Protein AF-0000000069630835 (afdb_homodimer)

pLDDT: mean 74.37, std 21.76, range [31.22, 96.62]

Structure (mmCIF, N/CA/C/O backbone):
data_AF-0000000069630835-model_v1
#
loop_
_entity.id
_entity.type
_enti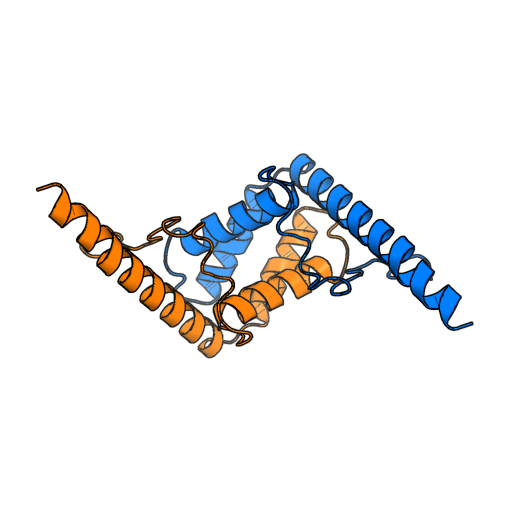ty.pdbx_description
1 polymer 'Tc1-like transposase DDE domain-containing protein'
#
loop_
_atom_site.group_PDB
_atom_site.id
_atom_site.type_symbol
_atom_site.label_atom_id
_atom_site.label_alt_id
_atom_site.label_comp_id
_atom_site.label_asym_id
_atom_site.label_entity_id
_atom_site.label_seq_id
_atom_site.pdbx_PDB_ins_code
_atom_site.Cartn_x
_atom_site.Cartn_y
_atom_site.Cartn_z
_atom_site.occupancy
_atom_site.B_iso_or_equiv
_atom_site.auth_seq_id
_atom_site.auth_comp_id
_atom_site.auth_asym_id
_atom_site.auth_atom_id
_atom_site.pdbx_PDB_model_num
ATOM 1 N N . MET A 1 1 ? 8.867 -28.25 -6.086 1 32.97 1 MET A N 1
ATOM 2 C CA . MET A 1 1 ? 8.938 -27.391 -7.266 1 32.97 1 MET A CA 1
ATOM 3 C C . MET A 1 1 ? 7.672 -26.547 -7.398 1 32.97 1 MET A C 1
ATOM 5 O O . MET A 1 1 ? 7.727 -25.406 -7.855 1 32.97 1 MET A O 1
ATOM 9 N N . GLU A 1 2 ? 6.488 -27.219 -7.105 1 38.59 2 GLU A N 1
ATOM 10 C CA . GLU A 1 2 ? 5.199 -26.578 -7.328 1 38.59 2 GLU A CA 1
ATOM 11 C C . GLU A 1 2 ? 4.98 -25.422 -6.344 1 38.59 2 GLU A C 1
ATOM 13 O O . GLU A 1 2 ? 4.191 -24.516 -6.605 1 38.59 2 GLU A O 1
ATOM 18 N N . THR A 1 3 ? 5.57 -25.219 -5.324 1 43.25 3 THR A N 1
ATOM 19 C CA . THR A 1 3 ? 5.223 -24.547 -4.082 1 43.25 3 THR A CA 1
ATOM 20 C C . THR A 1 3 ? 5.27 -23.031 -4.262 1 43.25 3 THR A C 1
ATOM 22 O O . THR A 1 3 ? 4.324 -22.328 -3.9 1 43.25 3 THR A O 1
ATOM 25 N N . PHE A 1 4 ? 6.695 -22.531 -4.359 1 44.88 4 PHE A N 1
ATOM 26 C CA . PHE A 1 4 ? 6.969 -21.109 -4.512 1 44.88 4 PHE A CA 1
ATOM 27 C C . PHE A 1 4 ? 6.613 -20.641 -5.918 1 44.88 4 PHE A C 1
ATOM 29 O O . PHE A 1 4 ? 6.609 -19.438 -6.191 1 44.88 4 PHE A O 1
ATOM 36 N N . GLN A 1 5 ? 6.793 -21.344 -6.777 1 42.19 5 GLN A N 1
ATOM 37 C CA . GLN A 1 5 ? 6.848 -20.906 -8.172 1 42.19 5 GLN A CA 1
ATOM 38 C C . GLN A 1 5 ? 5.848 -19.781 -8.438 1 42.19 5 GLN A C 1
ATOM 40 O O . GLN A 1 5 ? 5.922 -19.109 -9.461 1 42.19 5 GLN A O 1
ATOM 45 N N . ASN A 1 6 ? 4.859 -19.641 -7.578 1 42.38 6 ASN A N 1
ATOM 46 C CA . ASN A 1 6 ? 4.07 -18.453 -7.301 1 42.38 6 ASN A CA 1
ATOM 47 C C . ASN A 1 6 ? 4.922 -17.344 -6.668 1 42.38 6 ASN A C 1
ATOM 49 O O . ASN A 1 6 ? 4.59 -16.172 -6.762 1 42.38 6 ASN A O 1
ATOM 53 N N . GLN A 1 7 ? 5.371 -17.359 -5.609 1 47.97 7 GLN A N 1
ATOM 54 C CA . GLN A 1 7 ? 4.812 -16.5 -4.57 1 47.97 7 GLN A CA 1
ATOM 55 C C . GLN A 1 7 ? 4.48 -15.109 -5.125 1 47.97 7 GLN A C 1
ATOM 57 O O . GLN A 1 7 ? 4.938 -14.742 -6.207 1 47.97 7 GLN A O 1
ATOM 62 N N . VAL A 1 8 ? 5.023 -14.109 -5.168 1 47.53 8 VAL A N 1
ATOM 63 C CA . VAL A 1 8 ? 4.938 -12.891 -5.961 1 47.53 8 VAL A CA 1
ATOM 64 C C . VAL A 1 8 ? 5.285 -13.195 -7.418 1 47.53 8 VAL A C 1
ATOM 66 O O . VAL A 1 8 ? 6.355 -13.734 -7.707 1 47.53 8 VAL A O 1
ATOM 69 N N . ILE A 1 9 ? 5.223 -14.281 -8.625 1 46.69 9 ILE A N 1
ATOM 70 C CA . ILE A 1 9 ? 5.387 -13.422 -9.789 1 46.69 9 ILE A CA 1
ATOM 71 C C . ILE A 1 9 ? 5.828 -12.031 -9.344 1 46.69 9 ILE A C 1
ATOM 73 O O . ILE A 1 9 ? 5.047 -11.289 -8.734 1 46.69 9 ILE A O 1
ATOM 77 N N . GLY A 1 10 ? 5.773 -11.883 -8.25 1 44.78 10 GLY A N 1
ATOM 78 C CA . GLY A 1 10 ? 6.199 -10.93 -7.238 1 44.78 10 GLY A CA 1
ATOM 79 C C . GLY A 1 10 ? 6.02 -9.484 -7.664 1 44.78 10 GLY A C 1
ATOM 80 O O . GLY A 1 10 ? 5.504 -8.664 -6.902 1 44.78 10 GLY A O 1
ATOM 81 N N . TYR A 1 11 ? 7.172 -8.891 -8.82 1 46.81 11 TYR A N 1
ATOM 82 C CA . TYR A 1 11 ? 7.434 -7.867 -9.828 1 46.81 11 TYR A CA 1
ATOM 83 C C . TYR A 1 11 ? 6.688 -8.164 -11.117 1 46.81 11 TYR A C 1
ATOM 85 O O . TYR A 1 11 ? 6.746 -7.379 -12.07 1 46.81 11 TYR A O 1
ATOM 93 N N . CYS A 1 12 ? 6.723 -9.32 -11.258 1 43.41 12 CYS A N 1
ATOM 94 C CA . CYS A 1 12 ? 6.879 -9.484 -12.695 1 43.41 12 CYS A CA 1
ATOM 95 C C . CYS A 1 12 ? 6.176 -8.367 -13.453 1 43.41 12 CYS A C 1
ATOM 97 O O . CYS A 1 12 ? 6.551 -8.039 -14.586 1 43.41 12 CYS A O 1
ATOM 99 N N . GLY A 1 13 ? 5.023 -7.75 -13.008 1 46.31 13 GLY A N 1
ATOM 100 C CA . GLY A 1 13 ? 4.547 -6.395 -13.234 1 46.31 13 GLY A CA 1
ATOM 101 C C . GLY A 1 13 ? 5.238 -5.363 -12.367 1 46.31 13 GLY A C 1
ATOM 102 O O . GLY A 1 13 ? 4.895 -5.203 -11.195 1 46.31 13 GLY A O 1
ATOM 103 N N . PHE A 1 14 ? 6.027 -5.066 -11.391 1 43 14 PHE A N 1
ATOM 104 C CA . PHE A 1 14 ? 5.727 -3.68 -11.055 1 43 14 PHE A CA 1
ATOM 105 C C . PHE A 1 14 ? 5.137 -2.951 -12.258 1 43 14 PHE A C 1
ATOM 107 O O . PHE A 1 14 ? 5.789 -2.088 -12.852 1 43 14 PHE A O 1
ATOM 114 N N . VAL A 1 15 ? 4.617 -3.941 -13.086 1 44.06 15 VAL A N 1
ATOM 115 C CA . VAL A 1 15 ? 3.871 -3.727 -14.328 1 44.06 15 VAL A CA 1
ATOM 116 C C . VAL A 1 15 ? 2.73 -2.742 -14.07 1 44.06 15 VAL A C 1
ATOM 118 O O . VAL A 1 15 ? 1.942 -2.92 -13.141 1 44.06 15 VAL A O 1
ATOM 121 N N . GLU A 1 16 ? 3.018 -1.825 -14.328 1 48.59 16 GLU A N 1
ATOM 122 C CA . GLU A 1 16 ? 1.975 -0.814 -14.469 1 48.59 16 GLU A CA 1
ATOM 123 C C . GLU A 1 16 ? 0.655 -1.441 -14.906 1 48.59 16 GLU A C 1
ATOM 125 O O . GLU A 1 16 ? 0.458 -1.719 -16.094 1 48.59 16 GLU A O 1
ATOM 130 N N . TRP A 1 17 ? 0.199 -2.5 -14.055 1 49.28 17 TRP A N 1
ATOM 131 C CA . TRP A 1 17 ? -1.152 -2.84 -14.484 1 49.28 17 TRP A CA 1
ATOM 132 C C . TRP A 1 17 ? -1.922 -1.591 -14.898 1 49.28 17 TRP A C 1
ATOM 134 O O . TRP A 1 17 ? -1.894 -0.576 -14.203 1 49.28 17 TRP A O 1
ATOM 144 N N . PRO A 1 18 ? -2.15 -1.578 -16.172 1 47.34 18 PRO A N 1
ATOM 145 C CA . PRO A 1 18 ? -2.887 -0.375 -16.562 1 47.34 18 PRO A CA 1
ATOM 146 C C . PRO A 1 18 ? -3.893 0.074 -15.5 1 47.34 18 PRO A C 1
ATOM 148 O O . PRO A 1 18 ? -4.441 -0.758 -14.773 1 47.34 18 PRO A O 1
ATOM 151 N N . LEU A 1 19 ? -3.51 1.136 -14.945 1 48.47 19 LEU A N 1
ATOM 152 C CA . LEU A 1 19 ? -4.602 1.762 -14.203 1 48.47 19 LEU A CA 1
ATOM 153 C C . LEU A 1 19 ? -5.953 1.297 -14.742 1 48.47 19 LEU A C 1
ATOM 155 O O . LEU A 1 19 ? -6.328 1.631 -15.867 1 48.47 19 LEU A O 1
ATOM 159 N N . ARG A 1 20 ? -6.129 -0.106 -14.688 1 48.91 20 ARG A N 1
ATOM 160 C CA . ARG A 1 20 ? -7.383 -0.596 -15.25 1 48.91 20 ARG A CA 1
ATOM 161 C C . ARG A 1 20 ? -8.516 0.403 -15.023 1 48.91 20 ARG A C 1
ATOM 163 O O . ARG A 1 20 ? -8.391 1.308 -14.195 1 48.91 20 ARG A O 1
ATOM 170 N N . SER A 1 21 ? -9.742 -0.063 -15.523 1 51.62 21 SER A N 1
ATOM 171 C CA . SER A 1 21 ? -11.062 0.554 -15.547 1 51.62 21 SER A CA 1
ATOM 172 C C . SER A 1 21 ? -11.43 1.14 -14.188 1 51.62 21 SER A C 1
ATOM 174 O O . SER A 1 21 ? -10.914 0.698 -13.156 1 51.62 21 SER A O 1
ATOM 176 N N . PRO A 1 22 ? -12.062 2.188 -14.086 1 60.19 22 PRO A N 1
ATOM 177 C CA . PRO A 1 22 ? -12.625 2.834 -12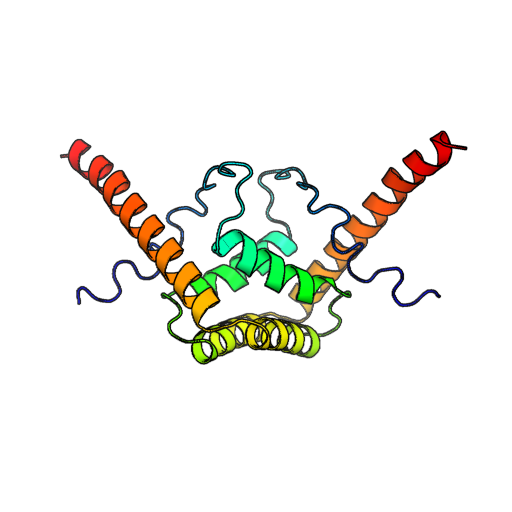.898 1 60.19 22 PRO A CA 1
ATOM 178 C C . PRO A 1 22 ? -13.211 1.835 -11.898 1 60.19 22 PRO A C 1
ATOM 180 O O . PRO A 1 22 ? -13.539 2.203 -10.766 1 60.19 22 PRO A O 1
ATOM 183 N N . ASP A 1 23 ? -13.07 0.465 -12.242 1 68.31 23 ASP A N 1
ATOM 184 C CA . ASP A 1 23 ? -13.656 -0.478 -11.297 1 68.31 23 ASP A CA 1
ATOM 185 C C . ASP A 1 23 ? -12.648 -0.857 -10.211 1 68.31 23 ASP A C 1
ATOM 187 O O . ASP A 1 23 ? -11.523 -1.271 -10.516 1 68.31 23 ASP A O 1
ATOM 191 N N . LEU A 1 24 ? -12.984 -0.642 -9.062 1 80.31 24 LEU A N 1
ATOM 192 C CA . LEU A 1 24 ? -12.203 -0.998 -7.879 1 80.31 24 LEU A CA 1
ATOM 193 C C . LEU A 1 24 ? -12.047 -2.51 -7.77 1 80.31 24 LEU A C 1
ATOM 195 O O . LEU A 1 24 ? -13.031 -3.248 -7.805 1 80.31 24 LEU A O 1
ATOM 199 N N . THR A 1 25 ? -10.836 -3.047 -7.781 1 87.75 25 THR A N 1
ATOM 200 C CA . THR A 1 25 ? -10.539 -4.465 -7.594 1 87.75 25 THR A CA 1
ATOM 201 C C . THR A 1 25 ? -10.32 -4.781 -6.117 1 87.75 25 THR A C 1
ATOM 203 O O . THR A 1 25 ? -10.133 -3.873 -5.305 1 87.75 25 THR A O 1
ATOM 206 N N . PRO A 1 26 ? -10.367 -6.043 -5.809 1 91.38 26 PRO A N 1
ATOM 207 C CA . PRO A 1 26 ? -10.078 -6.426 -4.422 1 91.38 26 PRO A CA 1
ATOM 208 C C . PRO A 1 26 ? -8.719 -5.93 -3.941 1 91.38 26 PRO A C 1
ATOM 210 O O . PRO A 1 26 ? -8.57 -5.566 -2.773 1 91.38 26 PRO A O 1
ATOM 213 N N . LEU A 1 27 ? -7.824 -5.875 -4.812 1 89.31 27 LEU A N 1
ATOM 214 C CA . LEU A 1 27 ? -6.504 -5.375 -4.445 1 89.31 27 LEU A CA 1
ATOM 215 C C . LEU A 1 27 ? -6.543 -3.871 -4.199 1 89.31 27 LEU A C 1
ATOM 217 O O . LEU A 1 27 ? -5.879 -3.369 -3.291 1 89.31 27 LEU A O 1
ATOM 221 N N . ASP A 1 28 ? -7.34 -3.186 -5.102 1 84.5 28 ASP A N 1
ATOM 222 C CA . ASP A 1 28 ? -7.539 -1.757 -4.875 1 84.5 28 ASP A CA 1
ATOM 223 C C . ASP A 1 28 ? -8.148 -1.498 -3.5 1 84.5 28 ASP A C 1
ATOM 225 O O . ASP A 1 28 ? -7.727 -0.579 -2.793 1 84.5 28 ASP A O 1
ATOM 229 N N . PHE A 1 29 ? -9.109 -2.279 -3.178 1 89.38 29 PHE A N 1
ATOM 230 C CA . PHE A 1 29 ? -9.766 -2.137 -1.886 1 89.38 29 PHE A CA 1
ATOM 231 C C . PHE A 1 29 ? -8.789 -2.398 -0.746 1 89.38 29 PHE A C 1
ATOM 233 O O . PHE A 1 29 ? -8.734 -1.633 0.219 1 89.38 29 PHE A O 1
ATOM 240 N N . LEU A 1 30 ? -7.977 -3.469 -0.817 1 92.12 30 LEU A N 1
ATOM 241 C CA . LEU A 1 30 ? -7.027 -3.832 0.228 1 92.12 30 LEU A CA 1
ATOM 242 C C . LEU A 1 30 ? -6.043 -2.693 0.488 1 92.12 30 LEU A C 1
ATOM 244 O O . LEU A 1 30 ? -5.895 -2.246 1.627 1 92.12 30 LEU A O 1
ATOM 248 N N . TRP A 1 31 ? -5.512 -2.203 -0.601 1 90 31 TRP A N 1
ATOM 249 C CA . TRP A 1 31 ? -4.461 -1.203 -0.426 1 90 31 TRP A CA 1
ATOM 250 C C . TRP A 1 31 ? -5.055 0.149 -0.047 1 90 31 TRP A C 1
ATOM 252 O O . TRP A 1 31 ? -4.457 0.906 0.719 1 90 31 TRP A O 1
ATOM 262 N N . GLY A 1 32 ? -6.227 0.41 -0.576 1 87.06 32 GLY A N 1
ATOM 263 C CA . GLY A 1 32 ? -6.934 1.598 -0.124 1 87.06 32 GLY A CA 1
ATOM 264 C C . GLY A 1 32 ? -7.25 1.575 1.36 1 87.06 32 GLY A C 1
ATOM 265 O O . GLY A 1 32 ? -7.094 2.586 2.049 1 87.06 32 GLY A O 1
ATOM 266 N N . HIS A 1 33 ? -7.664 0.441 1.786 1 90.44 33 HIS A N 1
ATOM 267 C CA . HIS A 1 33 ? -8.008 0.269 3.191 1 90.44 33 HIS A CA 1
ATOM 268 C C . HIS A 1 33 ? -6.777 0.405 4.082 1 90.44 33 HIS A C 1
ATOM 270 O O . HIS A 1 33 ? -6.801 1.139 5.074 1 90.44 33 HIS A O 1
ATOM 276 N N . ILE A 1 34 ? -5.723 -0.259 3.73 1 91.94 34 ILE A N 1
ATOM 277 C CA . ILE A 1 34 ? -4.484 -0.211 4.5 1 91.94 34 ILE A CA 1
ATOM 278 C C . ILE A 1 34 ? -3.953 1.22 4.539 1 91.94 34 ILE A C 1
ATOM 280 O O . ILE A 1 34 ? -3.619 1.738 5.605 1 91.94 34 ILE A O 1
ATOM 284 N N . LYS A 1 35 ? -3.914 1.886 3.359 1 89.44 35 LYS A N 1
ATOM 285 C CA . LYS A 1 35 ? -3.426 3.26 3.289 1 89.44 35 LYS A CA 1
ATOM 286 C C . LYS A 1 35 ? -4.332 4.207 4.07 1 89.44 35 LYS A C 1
ATOM 288 O O . LYS A 1 35 ? -3.857 5.168 4.676 1 89.44 35 LYS A O 1
ATOM 293 N N . GLY A 1 36 ? -5.613 3.873 4.027 1 87.38 36 GLY A N 1
ATOM 294 C CA . GLY A 1 36 ? -6.547 4.668 4.809 1 87.38 36 GLY A CA 1
ATOM 295 C C . GLY A 1 36 ? -6.238 4.668 6.293 1 87.38 36 GLY A C 1
ATOM 296 O O . GLY A 1 36 ? -6.301 5.711 6.949 1 87.38 36 GLY A O 1
ATOM 297 N N . GLN A 1 37 ? -5.895 3.555 6.773 1 88.12 37 GLN A N 1
ATOM 298 C CA . GLN A 1 37 ? -5.547 3.453 8.188 1 88.12 37 GLN A CA 1
ATOM 299 C C . GLN A 1 37 ? -4.203 4.113 8.477 1 88.12 37 GLN A C 1
ATOM 301 O O . GLN A 1 37 ? -4.035 4.773 9.5 1 88.12 37 GLN A O 1
ATOM 306 N N . VAL A 1 38 ? -3.281 3.986 7.578 1 87.62 38 VAL A N 1
ATOM 307 C CA . VAL A 1 38 ? -1.934 4.512 7.77 1 87.62 38 VAL A CA 1
ATOM 308 C C . VAL A 1 38 ? -1.961 6.039 7.711 1 87.62 38 VAL A C 1
ATOM 310 O O . VAL A 1 38 ? -1.276 6.711 8.484 1 87.62 38 VAL A O 1
ATOM 313 N N . TYR A 1 39 ? -2.875 6.555 6.824 1 83.25 39 TYR A N 1
ATOM 314 C CA . TYR A 1 39 ? -2.861 7.992 6.582 1 83.25 39 TYR A CA 1
ATOM 315 C C . TYR A 1 39 ? -3.918 8.695 7.426 1 83.25 39 TYR A C 1
ATOM 317 O O . TYR A 1 39 ? -4.125 9.906 7.285 1 83.25 39 TYR A O 1
ATOM 325 N N . ALA A 1 40 ? -4.652 7.926 8.172 1 84.44 40 ALA A N 1
ATOM 326 C CA . ALA A 1 40 ? -5.66 8.578 9 1 84.44 40 ALA A CA 1
ATOM 327 C C . ALA A 1 40 ? -5.051 9.734 9.797 1 84.44 40 ALA A C 1
ATOM 329 O O . ALA A 1 40 ? -5.684 10.773 9.977 1 84.44 40 ALA A O 1
ATOM 330 N N . THR A 1 41 ? -3.848 9.539 10.297 1 82.94 41 THR A N 1
ATOM 331 C CA . THR A 1 41 ? -2.963 10.531 10.891 1 82.94 41 THR A CA 1
ATOM 332 C C . THR A 1 41 ? -1.513 10.273 10.492 1 82.94 41 THR A C 1
ATOM 334 O O . THR A 1 41 ? -1.205 9.242 9.891 1 82.94 41 THR A O 1
ATOM 337 N N . LEU A 1 42 ? -0.694 11.258 10.688 1 83.88 42 LEU A N 1
ATOM 338 C CA . LEU A 1 42 ? 0.718 11.055 10.375 1 83.88 42 LEU A CA 1
ATOM 339 C C . LEU A 1 42 ? 1.336 10.023 11.32 1 83.88 42 LEU A C 1
ATOM 341 O O . LEU A 1 42 ? 1.272 10.18 12.539 1 83.88 42 LEU A O 1
ATOM 345 N N . PRO A 1 43 ? 1.815 8.953 10.688 1 90.06 43 PRO A N 1
ATOM 346 C CA . PRO A 1 43 ? 2.527 8.031 11.578 1 90.06 43 PRO A CA 1
ATOM 347 C C . PRO A 1 43 ? 3.711 8.695 12.281 1 90.06 43 PRO A C 1
ATOM 349 O O . PRO A 1 43 ? 4.496 9.406 11.641 1 90.06 43 PRO A O 1
ATOM 352 N N . THR A 1 44 ? 3.971 8.336 13.594 1 91.62 44 THR A N 1
ATOM 353 C CA . THR A 1 44 ? 4.938 9.102 14.375 1 91.62 44 THR A CA 1
ATOM 354 C C . THR A 1 44 ? 6.152 8.242 14.719 1 91.62 44 THR A C 1
ATOM 356 O O . THR A 1 44 ? 7.258 8.758 14.898 1 91.62 44 THR A O 1
ATOM 359 N N . THR A 1 45 ? 5.957 6.945 14.969 1 95.5 45 THR A N 1
ATOM 360 C CA . THR A 1 45 ? 7.031 5.992 15.234 1 95.5 45 THR A CA 1
ATOM 361 C C . THR A 1 45 ? 6.82 4.703 14.453 1 95.5 45 THR A C 1
ATOM 363 O O . THR A 1 45 ? 5.742 4.477 13.898 1 95.5 45 THR A O 1
ATOM 366 N N . LEU A 1 46 ? 7.828 3.994 14.469 1 96.19 46 LEU A N 1
ATOM 367 C CA . LEU A 1 46 ? 7.699 2.693 13.82 1 96.19 46 LEU A CA 1
ATOM 368 C C . LEU A 1 46 ? 6.672 1.826 14.539 1 96.19 46 LEU A C 1
ATOM 370 O O . LEU A 1 46 ? 5.945 1.062 13.898 1 96.19 46 LEU A O 1
ATOM 374 N N . GLN A 1 47 ? 6.641 1.923 15.836 1 96.5 47 GLN A N 1
ATOM 375 C CA . GLN A 1 47 ? 5.645 1.188 16.609 1 96.5 47 GLN A CA 1
ATOM 376 C C . GLN A 1 47 ? 4.23 1.643 16.25 1 96.5 47 GLN A C 1
AT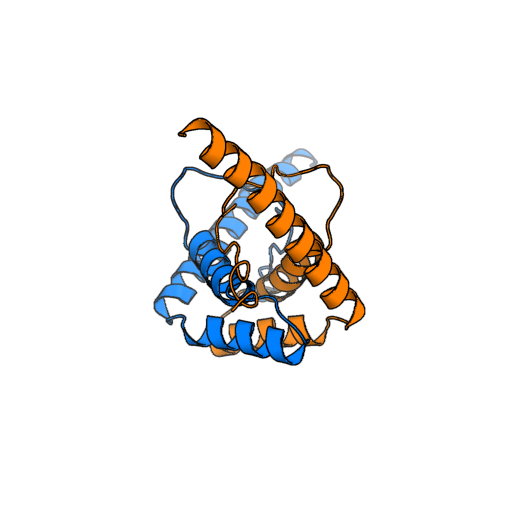OM 378 O O . GLN A 1 47 ? 3.318 0.821 16.141 1 96.5 47 GLN A O 1
ATOM 383 N N . ASP A 1 48 ? 4.09 2.877 16.078 1 96.25 48 ASP A N 1
ATOM 384 C CA . ASP A 1 48 ? 2.807 3.436 15.664 1 96.25 48 ASP A CA 1
ATOM 385 C C . ASP A 1 48 ? 2.396 2.918 14.289 1 96.25 48 ASP A C 1
ATOM 387 O O . ASP A 1 48 ? 1.252 2.504 14.094 1 96.25 48 ASP A O 1
ATOM 391 N N . LEU A 1 49 ? 3.322 2.92 13.32 1 95.62 49 LEU A N 1
ATOM 392 C CA . LEU A 1 49 ? 3.062 2.398 11.984 1 95.62 49 LEU A CA 1
ATOM 393 C C . LEU A 1 49 ? 2.682 0.923 12.039 1 95.62 49 LEU A C 1
ATOM 395 O O . LEU A 1 49 ? 1.717 0.502 11.398 1 95.62 49 LEU A O 1
ATOM 399 N N . ARG A 1 50 ? 3.424 0.194 12.836 1 96.06 50 ARG A N 1
ATOM 400 C CA . ARG A 1 50 ? 3.145 -1.228 13.008 1 96.06 50 ARG A CA 1
ATOM 401 C C . ARG A 1 50 ? 1.723 -1.446 13.523 1 96.06 50 ARG A C 1
ATOM 403 O O . ARG A 1 50 ? 1.003 -2.311 13.016 1 96.06 50 ARG A O 1
ATOM 410 N N . ARG A 1 51 ? 1.405 -0.722 14.523 1 96.19 51 ARG A N 1
ATOM 411 C CA . ARG A 1 51 ? 0.069 -0.837 15.102 1 96.19 51 ARG A CA 1
ATOM 412 C C . ARG A 1 51 ? -1.003 -0.531 14.055 1 96.19 51 ARG A C 1
ATOM 414 O O . ARG A 1 51 ? -2.004 -1.245 13.961 1 96.19 51 ARG A O 1
ATOM 421 N N . ARG A 1 52 ? -0.813 0.419 13.297 1 94.44 52 ARG A N 1
ATOM 422 C CA . ARG A 1 52 ? -1.788 0.807 12.281 1 94.44 52 ARG A CA 1
ATOM 423 C C . ARG A 1 52 ? -1.929 -0.275 11.219 1 94.44 52 ARG A C 1
ATOM 425 O O . ARG A 1 52 ? -3.039 -0.571 10.766 1 94.44 52 ARG A O 1
ATOM 432 N N . LEU A 1 53 ? -0.819 -0.789 10.789 1 95.75 53 LEU A N 1
ATOM 433 C CA . LEU A 1 53 ? -0.851 -1.871 9.812 1 95.75 53 LEU A CA 1
ATOM 434 C C . LEU A 1 53 ? -1.553 -3.1 10.383 1 95.75 53 LEU A C 1
ATOM 436 O O . LEU A 1 53 ? -2.344 -3.744 9.695 1 95.75 53 LEU A O 1
ATOM 440 N N . THR A 1 54 ? -1.292 -3.357 11.625 1 95.69 54 THR A N 1
ATOM 441 C CA . THR A 1 54 ? -1.927 -4.492 12.297 1 95.69 54 THR A CA 1
ATOM 442 C C . THR A 1 54 ? -3.426 -4.254 12.453 1 95.69 54 THR A C 1
ATOM 444 O O . THR A 1 54 ? -4.23 -5.156 12.211 1 95.69 54 THR A O 1
ATOM 447 N N . ASP A 1 55 ? -3.766 -3.057 12.82 1 95.19 55 ASP A N 1
ATOM 448 C CA . ASP A 1 55 ? -5.176 -2.691 12.938 1 95.19 55 ASP A CA 1
ATOM 449 C C . ASP A 1 55 ? -5.895 -2.824 11.602 1 95.19 55 ASP A C 1
ATOM 451 O O . ASP A 1 55 ? -7.043 -3.27 11.547 1 95.19 55 ASP A O 1
ATOM 455 N N . ALA A 1 56 ? -5.262 -2.447 10.555 1 93.56 56 ALA A N 1
ATOM 456 C CA . ALA A 1 56 ? -5.832 -2.582 9.219 1 93.56 56 ALA A CA 1
ATOM 457 C C . ALA A 1 56 ? -6.125 -4.043 8.891 1 93.56 56 ALA A C 1
ATOM 459 O O . ALA A 1 56 ? -7.184 -4.363 8.344 1 93.56 56 ALA A O 1
ATOM 460 N N . CYS A 1 57 ? -5.211 -4.898 9.219 1 94.12 57 CYS A N 1
ATOM 461 C CA . CYS A 1 57 ? -5.406 -6.324 8.984 1 94.12 57 CYS A CA 1
ATOM 462 C C . CYS A 1 57 ? -6.562 -6.863 9.812 1 94.12 57 CYS A C 1
ATOM 464 O O . CYS A 1 57 ? -7.352 -7.676 9.328 1 94.12 57 CYS A O 1
ATOM 466 N N . ASP A 1 58 ? -6.629 -6.34 11.047 1 94.19 58 ASP A N 1
ATOM 467 C CA . ASP A 1 58 ? -7.645 -6.836 11.977 1 94.19 58 ASP A CA 1
ATOM 468 C C . ASP A 1 58 ? -9.047 -6.469 11.492 1 94.19 58 ASP A C 1
ATOM 470 O O . ASP A 1 58 ? -10.023 -7.117 11.875 1 94.19 58 ASP A O 1
ATOM 474 N N . SER A 1 59 ? -9.055 -5.535 10.727 1 94.56 59 SER A N 1
ATOM 475 C CA . SER A 1 59 ? -10.359 -5.07 10.266 1 94.56 59 SER A CA 1
ATOM 476 C C . SER A 1 59 ? -10.773 -5.77 8.977 1 94.56 59 SER A C 1
ATOM 478 O O . SER A 1 59 ? -11.875 -5.555 8.477 1 94.56 59 SER A O 1
ATOM 480 N N . LEU A 1 60 ? -9.984 -6.609 8.383 1 95.75 60 LEU A N 1
ATOM 481 C CA . LEU A 1 60 ? -10.297 -7.387 7.188 1 95.75 60 LEU A CA 1
ATOM 482 C C . LEU A 1 60 ? -11.039 -8.672 7.555 1 95.75 60 LEU A C 1
ATOM 484 O O . LEU A 1 60 ? -10.789 -9.258 8.609 1 95.75 60 LEU A O 1
ATOM 488 N N . THR A 1 61 ? -11.883 -9.141 6.602 1 95.75 61 THR A N 1
ATOM 489 C CA . THR A 1 61 ? -12.555 -10.422 6.773 1 95.75 61 THR A CA 1
ATOM 490 C C . THR A 1 61 ? -11.883 -11.508 5.945 1 95.75 61 THR A C 1
ATOM 492 O O . THR A 1 61 ? -11.195 -11.211 4.965 1 95.75 61 THR A O 1
ATOM 495 N N . PRO A 1 62 ? -12.07 -12.789 6.285 1 95.56 62 PRO A N 1
ATOM 496 C CA . PRO A 1 62 ? -11.5 -13.875 5.48 1 95.56 62 PRO A CA 1
ATOM 497 C C . PRO A 1 62 ? -11.969 -13.844 4.031 1 95.56 62 PRO A C 1
ATOM 499 O O . PRO A 1 62 ? -11.211 -14.188 3.121 1 95.56 62 PRO A O 1
ATOM 502 N N . THR A 1 63 ? -13.203 -13.445 3.873 1 96.62 63 THR A N 1
ATOM 503 C CA . THR A 1 63 ? -13.734 -13.359 2.52 1 96.62 63 THR A CA 1
ATOM 504 C C . THR A 1 63 ? -12.977 -12.312 1.7 1 96.62 63 THR A C 1
ATOM 506 O O . THR A 1 63 ? -12.664 -12.547 0.532 1 96.62 63 THR A O 1
ATOM 509 N N . MET A 1 64 ? -12.664 -11.203 2.322 1 95.44 64 MET A N 1
ATOM 510 C CA . MET A 1 64 ? -11.898 -10.156 1.65 1 95.44 64 MET A CA 1
ATOM 511 C C . MET A 1 64 ? -10.516 -10.656 1.258 1 95.44 64 MET A C 1
ATOM 513 O O . MET A 1 64 ? -10.047 -10.398 0.147 1 95.44 64 MET A O 1
ATOM 517 N N . LEU A 1 65 ? -9.922 -11.32 2.131 1 95.56 65 LEU A N 1
ATOM 518 C CA . LEU A 1 65 ? -8.602 -11.852 1.819 1 95.56 65 LEU A CA 1
ATOM 519 C C . LEU A 1 65 ? -8.68 -12.859 0.676 1 95.56 65 LEU A C 1
ATOM 521 O O . LEU A 1 65 ? -7.801 -12.891 -0.191 1 95.56 65 LEU A O 1
ATOM 525 N N . HIS A 1 66 ? -9.711 -13.719 0.71 1 95.69 66 HIS A N 1
ATOM 526 C CA . HIS A 1 66 ? -9.883 -14.711 -0.342 1 95.69 66 HIS A CA 1
ATOM 527 C C . HIS A 1 66 ? -10 -14.055 -1.712 1 95.69 66 HIS A C 1
ATOM 529 O O . HIS A 1 66 ? -9.422 -14.539 -2.689 1 95.69 66 HIS A O 1
ATOM 535 N N . ASN A 1 67 ? -10.734 -12.984 -1.725 1 95.44 67 ASN A N 1
ATOM 536 C CA . ASN A 1 67 ? -10.883 -12.258 -2.982 1 95.44 67 ASN A CA 1
ATOM 537 C C . ASN A 1 67 ? -9.555 -11.695 -3.471 1 95.44 67 ASN A C 1
ATOM 539 O O . ASN A 1 67 ? -9.273 -11.695 -4.672 1 95.44 67 ASN A O 1
ATOM 543 N N . VAL A 1 68 ? -8.812 -11.203 -2.584 1 91.88 68 VAL A N 1
ATOM 544 C CA . VAL A 1 68 ? -7.492 -10.68 -2.898 1 91.88 68 VAL A CA 1
ATOM 545 C C . VAL A 1 68 ? -6.605 -11.797 -3.434 1 91.88 68 VAL A C 1
ATOM 547 O O . VAL A 1 68 ? -5.93 -11.633 -4.453 1 91.88 68 VAL A O 1
ATOM 550 N N . GLN A 1 69 ? -6.641 -12.93 -2.793 1 91.62 69 GLN A N 1
ATOM 551 C CA . GLN A 1 69 ? -5.863 -14.086 -3.217 1 91.62 69 GLN A CA 1
ATOM 552 C C . GLN A 1 69 ? -6.215 -14.492 -4.645 1 91.62 69 GLN A C 1
ATOM 554 O O . GLN A 1 69 ? -5.324 -14.781 -5.449 1 91.62 69 GLN A O 1
ATOM 559 N N . ARG A 1 70 ? -7.422 -14.508 -4.863 1 92.5 70 ARG A N 1
ATOM 560 C CA . ARG A 1 70 ? -7.891 -14.891 -6.191 1 92.5 70 ARG A CA 1
ATOM 561 C C . ARG A 1 70 ? -7.375 -13.93 -7.254 1 92.5 70 ARG A C 1
ATOM 563 O O . ARG A 1 70 ? -6.945 -14.352 -8.328 1 92.5 70 ARG A O 1
ATOM 570 N N . GLU A 1 71 ? -7.461 -12.664 -6.898 1 88.44 71 GLU A N 1
ATOM 571 C CA . GLU A 1 71 ? -6.973 -11.672 -7.855 1 88.44 71 GLU A CA 1
ATOM 572 C C . GLU A 1 71 ? -5.477 -11.844 -8.109 1 88.44 71 GLU A C 1
ATOM 574 O O . GLU A 1 71 ? -5.023 -11.766 -9.258 1 88.44 71 GLU A O 1
ATOM 579 N N . ILE A 1 72 ? -4.719 -11.992 -7.07 1 85.69 72 ILE A N 1
ATOM 580 C CA . ILE A 1 72 ? -3.279 -12.18 -7.219 1 85.69 72 ILE A CA 1
ATOM 581 C C . ILE A 1 72 ? -3.002 -13.391 -8.102 1 85.69 72 ILE A C 1
ATOM 583 O O . ILE A 1 72 ? -2.184 -13.328 -9.023 1 85.69 72 ILE A O 1
ATOM 587 N N . GLN A 1 73 ? -3.639 -14.461 -7.844 1 86.69 73 GLN A N 1
ATOM 588 C CA . GLN A 1 73 ? -3.438 -15.68 -8.617 1 86.69 73 GLN A CA 1
ATOM 589 C C . GLN A 1 73 ? -3.771 -15.469 -10.086 1 86.69 73 GLN A C 1
ATOM 591 O O . GLN A 1 73 ? -3.041 -15.93 -10.969 1 86.69 73 GLN A O 1
ATOM 596 N N . SER A 1 74 ? -4.898 -14.828 -10.289 1 85.56 74 SER A N 1
ATOM 597 C CA . SER A 1 74 ? -5.316 -14.555 -11.656 1 85.56 74 SER A CA 1
ATOM 598 C C . SER A 1 74 ? -4.262 -13.75 -12.406 1 85.56 74 SER A C 1
ATOM 600 O O . SER A 1 74 ? -3.945 -14.047 -13.562 1 85.56 74 SER A O 1
ATOM 602 N N . ARG A 1 75 ? -3.715 -12.75 -11.781 1 81.38 75 ARG A N 1
ATOM 603 C CA . ARG A 1 75 ? -2.717 -11.883 -12.406 1 81.38 75 ARG A CA 1
ATOM 604 C C . ARG A 1 75 ? -1.421 -12.648 -12.664 1 81.38 75 ARG A C 1
ATOM 606 O O . ARG A 1 75 ? -0.771 -12.438 -13.695 1 81.38 75 ARG A O 1
ATOM 613 N N . VAL A 1 76 ? -1.062 -13.406 -11.766 1 80 76 VAL A N 1
ATOM 614 C CA . VAL A 1 76 ? 0.138 -14.219 -11.93 1 80 76 VAL A CA 1
ATOM 615 C C . VAL A 1 76 ? -0.039 -15.164 -13.117 1 80 76 VAL A C 1
ATOM 617 O O . VAL A 1 76 ? 0.874 -15.328 -13.93 1 80 76 VAL A O 1
ATOM 620 N N . GLN A 1 77 ? -1.109 -15.758 -13.227 1 82.62 77 GLN A N 1
ATOM 621 C CA . GLN A 1 77 ? -1.393 -16.688 -14.312 1 82.62 77 GLN A CA 1
ATOM 622 C C . GLN A 1 77 ? -1.363 -15.977 -15.664 1 82.62 77 GLN A C 1
ATOM 624 O O . GLN A 1 77 ? -0.862 -16.516 -16.656 1 82.62 77 GLN A O 1
ATOM 629 N N . MET A 1 78 ? -1.883 -14.766 -15.641 1 81.5 78 MET A N 1
ATOM 630 C CA . MET A 1 78 ? -1.886 -13.961 -16.859 1 81.5 78 MET A CA 1
ATOM 631 C C . MET A 1 78 ? -0.464 -13.609 -17.281 1 81.5 78 MET A C 1
ATOM 633 O O . MET A 1 78 ? -0.145 -13.617 -18.469 1 81.5 78 MET A O 1
ATOM 637 N N . CYS A 1 79 ? 0.333 -13.234 -16.328 1 76.06 79 CYS A N 1
ATOM 638 C CA . CYS A 1 79 ? 1.725 -12.891 -16.594 1 76.06 79 CYS A CA 1
ATOM 639 C C . CYS A 1 79 ? 2.479 -14.086 -17.172 1 76.06 79 CYS A C 1
ATOM 641 O O . CYS A 1 79 ? 3.295 -13.93 -18.078 1 76.06 79 CYS A O 1
ATOM 643 N N . ILE A 1 80 ? 2.281 -15.195 -16.625 1 75.06 80 ILE A N 1
ATOM 644 C CA . ILE A 1 80 ? 2.947 -16.406 -17.094 1 75.06 80 ILE A CA 1
ATOM 645 C C . ILE A 1 80 ? 2.521 -16.719 -18.531 1 75.06 80 ILE A C 1
ATOM 647 O O . ILE A 1 80 ? 3.35 -17.094 -19.359 1 75.06 80 ILE A O 1
ATOM 651 N N . ALA A 1 81 ? 1.277 -16.531 -18.75 1 76.5 81 ALA A N 1
ATOM 652 C CA . ALA A 1 81 ? 0.73 -16.844 -20.062 1 76.5 81 ALA A CA 1
ATOM 653 C C . ALA A 1 81 ? 1.289 -15.891 -21.125 1 76.5 81 ALA A C 1
ATOM 655 O O . ALA A 1 81 ? 1.504 -16.297 -22.266 1 76.5 81 ALA A O 1
ATOM 656 N N . THR A 1 82 ? 1.549 -14.578 -20.734 1 71.5 82 THR A N 1
ATOM 657 C CA . THR A 1 82 ? 2.061 -13.578 -21.672 1 71.5 82 THR A CA 1
ATOM 658 C C . THR A 1 82 ? 3.566 -13.734 -21.859 1 71.5 82 THR A C 1
ATOM 660 O O . THR A 1 82 ? 4.09 -13.477 -22.953 1 71.5 82 THR A O 1
ATOM 663 N N . ASP A 1 83 ? 4.301 -13.719 -20.719 1 63.75 83 ASP A N 1
ATOM 664 C CA . ASP A 1 83 ? 5.742 -13.922 -20.797 1 63.75 83 ASP A CA 1
ATOM 665 C C . ASP A 1 83 ? 6.066 -15.273 -21.438 1 63.75 83 ASP A C 1
ATOM 667 O O . ASP A 1 83 ? 7.102 -15.422 -22.094 1 63.75 83 ASP A O 1
ATOM 671 N N . GLY A 1 84 ? 5.336 -16.281 -21.016 1 55.75 84 GLY A N 1
ATOM 672 C CA . GLY A 1 84 ? 5.562 -17.516 -21.75 1 55.75 84 GLY A CA 1
ATOM 673 C C . GLY A 1 84 ? 5.512 -17.328 -23.266 1 55.75 84 GLY A C 1
ATOM 674 O O . GLY A 1 84 ? 6.176 -18.047 -24 1 55.75 84 GLY A O 1
ATOM 675 N N . GLU A 1 85 ? 4.582 -16.453 -23.609 1 53.31 85 GLU A N 1
ATOM 676 C CA . GLU A 1 85 ? 4.535 -16.25 -25.047 1 53.31 85 GLU A CA 1
ATOM 677 C C . GLU A 1 85 ? 5.82 -15.609 -25.562 1 53.31 85 GLU A C 1
ATOM 679 O O . GLU A 1 85 ? 6.184 -15.773 -26.734 1 53.31 85 GLU A O 1
ATOM 684 N N . HIS A 1 86 ? 6.426 -14.781 -24.641 1 47.84 86 HIS A N 1
ATOM 685 C CA . HIS A 1 86 ? 7.656 -14.203 -25.188 1 47.84 86 HIS A CA 1
ATOM 686 C C . HIS A 1 86 ? 8.789 -15.227 -25.188 1 47.84 86 HIS A C 1
ATOM 688 O O . HIS A 1 86 ? 9.773 -15.062 -25.906 1 47.84 86 HIS A O 1
ATOM 694 N N . PHE A 1 87 ? 8.82 -16.125 -24.266 1 45.06 87 PHE A N 1
ATOM 695 C CA . PHE A 1 87 ? 9.883 -17.109 -24.344 1 45.06 87 PHE A CA 1
ATOM 696 C C . PHE A 1 87 ? 9.734 -17.969 -25.594 1 45.06 87 PHE A C 1
ATOM 698 O O . PHE A 1 87 ? 10.68 -18.641 -26 1 45.06 87 PHE A O 1
ATOM 705 N N . GLU A 1 88 ? 8.602 -18.172 -26.125 1 41.91 88 GLU A N 1
ATOM 706 C CA . GLU A 1 88 ? 8.531 -18.969 -27.344 1 41.91 88 GLU A CA 1
ATOM 707 C C . GLU A 1 88 ? 9.172 -18.25 -28.531 1 41.91 88 GLU A C 1
ATOM 709 O O . GLU A 1 88 ? 9.602 -18.875 -29.484 1 41.91 88 GLU A O 1
ATOM 714 N N . GLN A 1 89 ? 9.156 -17 -28.469 1 38.81 89 GLN A N 1
ATOM 715 C CA . GLN A 1 89 ? 9.695 -16.438 -29.703 1 38.81 89 GLN A CA 1
ATOM 716 C C . GLN A 1 89 ? 11.219 -16.516 -29.719 1 38.81 89 GLN A C 1
ATOM 718 O O . GLN A 1 89 ? 11.836 -16.344 -30.766 1 38.81 89 GLN A O 1
ATOM 723 N N . TYR A 1 90 ? 11.852 -16.469 -28.516 1 35.19 90 TYR A N 1
ATOM 724 C CA . TYR A 1 90 ? 13.305 -16.547 -28.672 1 35.19 90 TYR A CA 1
ATOM 725 C C . TYR A 1 90 ? 13.758 -17.969 -28.922 1 35.19 90 TYR A C 1
ATOM 727 O O . TYR A 1 90 ? 14.961 -18.234 -29.047 1 35.19 90 TYR A O 1
ATOM 735 N N . LYS A 1 91 ? 12.891 -18.906 -28.984 1 31.22 91 LYS A N 1
ATOM 736 C CA . LYS A 1 91 ? 13.406 -20.188 -29.5 1 31.22 91 LYS A CA 1
ATOM 737 C C . LYS A 1 91 ? 13.43 -20.203 -31.016 1 31.22 91 LYS A C 1
ATOM 739 O O . LYS A 1 91 ? 12.523 -19.656 -31.656 1 31.22 91 LYS A O 1
ATOM 744 N N . MET B 1 1 ? -5.887 22.266 18.688 1 34.25 1 MET B N 1
ATOM 745 C CA . MET B 1 1 ? -6.98 22.359 17.734 1 34.25 1 MET B CA 1
ATOM 746 C C . MET B 1 1 ? -6.453 22.375 16.312 1 34.25 1 MET B C 1
ATOM 748 O O . MET B 1 1 ? -7.133 21.922 15.383 1 34.25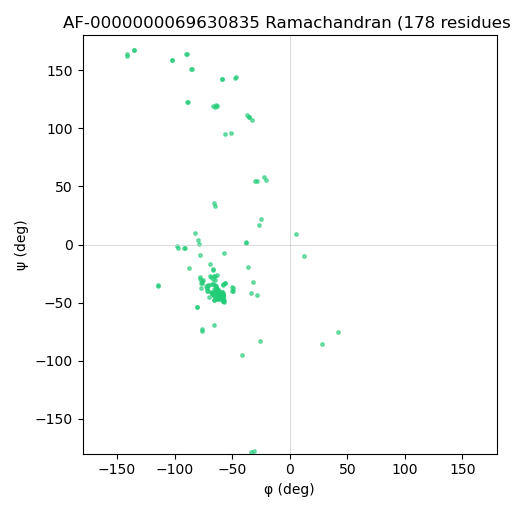 1 MET B O 1
ATOM 752 N N . GLU B 1 2 ? -5.281 23.141 16.141 1 37.59 2 GLU B N 1
ATOM 753 C CA . GLU B 1 2 ? -4.375 23.219 15.008 1 37.59 2 GLU B CA 1
ATOM 754 C C . GLU B 1 2 ? -3.812 21.844 14.648 1 37.59 2 GLU B C 1
ATOM 756 O O . GLU B 1 2 ? -3.199 21.672 13.594 1 37.59 2 GLU B O 1
ATOM 761 N N . THR B 1 3 ? -3.971 20.906 15.273 1 42.06 3 THR B N 1
ATOM 762 C CA . THR B 1 3 ? -3.307 19.641 15.5 1 42.06 3 THR B CA 1
ATOM 763 C C . THR B 1 3 ? -3.543 18.688 14.32 1 42.06 3 THR B C 1
ATOM 765 O O . THR B 1 3 ? -2.6 18.094 13.797 1 42.06 3 THR B O 1
ATOM 768 N N . PHE B 1 4 ? -5.031 18.141 14.367 1 43.38 4 PHE B N 1
ATOM 769 C CA . PHE B 1 4 ? -5.508 17.156 13.398 1 43.38 4 PHE B CA 1
ATOM 770 C C . PHE B 1 4 ? -5.629 17.781 12.016 1 43.38 4 PHE B C 1
ATOM 772 O O . PHE B 1 4 ? -5.797 17.062 11.023 1 43.38 4 PHE B O 1
ATOM 779 N N . GLN B 1 5 ? -6.098 18.812 11.789 1 42.09 5 GLN B N 1
ATOM 780 C CA . GLN B 1 5 ? -6.602 19.391 10.547 1 42.09 5 GLN B CA 1
ATOM 781 C C . GLN B 1 5 ? -5.793 18.906 9.344 1 42.09 5 GLN B C 1
ATOM 783 O O . GLN B 1 5 ? -6.355 18.625 8.281 1 42.09 5 GLN B O 1
ATOM 788 N N . ASN B 1 6 ? -4.492 18.734 9.172 1 43.53 6 ASN B N 1
ATOM 789 C CA . ASN B 1 6 ? -4.184 17.797 8.086 1 43.53 6 ASN B CA 1
ATOM 790 C C . ASN B 1 6 ? -4.707 16.406 8.383 1 43.53 6 ASN B C 1
ATOM 792 O O . ASN B 1 6 ? -4.242 15.742 9.312 1 43.53 6 ASN B O 1
ATOM 796 N N . GLN B 1 7 ? -4.844 16.062 9.367 1 45.47 7 GLN B N 1
ATOM 797 C CA . GLN B 1 7 ? -4.086 14.836 9.609 1 45.47 7 GLN B CA 1
ATOM 798 C C . GLN B 1 7 ? -3.85 14.07 8.312 1 45.47 7 GLN B C 1
ATOM 800 O O . GLN B 1 7 ? -2.719 13.688 8.008 1 45.47 7 GLN B O 1
ATOM 805 N N . VAL B 1 8 ? -4.777 13.242 7.785 1 47.56 8 VAL B N 1
ATOM 806 C CA . VAL B 1 8 ? -4.91 12.938 6.363 1 47.56 8 VAL B CA 1
ATOM 807 C C . VAL B 1 8 ? -5.332 14.195 5.602 1 47.56 8 VAL B C 1
ATOM 809 O O . VAL B 1 8 ? -6.34 14.82 5.938 1 47.56 8 VAL B O 1
ATOM 812 N N . ILE B 1 9 ? -5.219 15.547 5.508 1 45.97 9 ILE B N 1
ATOM 813 C CA . ILE B 1 9 ? -5.707 15.742 4.148 1 45.97 9 ILE B CA 1
ATOM 814 C C . ILE B 1 9 ? -6.211 14.422 3.58 1 45.97 9 ILE B C 1
ATOM 816 O O . ILE B 1 9 ? -5.43 13.492 3.357 1 45.97 9 ILE B O 1
ATOM 820 N N . GLY B 1 10 ? -6.246 13.664 4.324 1 44 10 GLY B N 1
ATOM 821 C CA . GLY B 1 10 ? -6.742 12.297 4.258 1 44 10 GLY B CA 1
ATOM 822 C C . GLY B 1 10 ? -6.652 11.695 2.867 1 44 10 GLY B C 1
ATOM 823 O O . GLY B 1 10 ? -6.195 10.562 2.701 1 44 10 GLY B O 1
ATOM 824 N N . TYR B 1 11 ? -7.852 11.969 1.831 1 42.84 11 TYR B N 1
ATOM 825 C CA . TYR B 1 11 ? -7.973 11.625 0.417 1 42.84 11 TYR B CA 1
ATOM 826 C C . TYR B 1 11 ? -7.379 12.727 -0.459 1 42.84 11 TYR B C 1
ATOM 828 O O . TYR B 1 11 ? -7.547 12.711 -1.681 1 42.84 11 TYR B O 1
ATOM 836 N N . CYS B 1 12 ? -7.316 13.734 0.165 1 42.28 12 CYS B N 1
ATOM 837 C CA . CYS B 1 12 ? -7.402 14.867 -0.752 1 42.28 12 CYS B CA 1
ATOM 838 C C . CYS B 1 12 ? -6.852 14.5 -2.125 1 42.28 12 CYS B C 1
ATOM 840 O O . CYS B 1 12 ? -7.324 15.008 -3.145 1 42.28 12 CYS B O 1
ATOM 842 N N . GLY B 1 13 ? -5.676 13.781 -2.387 1 45.5 13 GLY B N 1
ATOM 843 C CA . GLY B 1 13 ? -5.426 12.969 -3.564 1 45.5 13 GLY B CA 1
ATOM 844 C C . GLY B 1 13 ? -6.031 11.578 -3.469 1 45.5 13 GLY B C 1
ATOM 845 O O . GLY B 1 13 ? -5.523 10.727 -2.738 1 45.5 13 GLY B O 1
ATOM 846 N N . PHE B 1 14 ? -6.781 10.695 -2.906 1 43.03 14 PHE B N 1
ATOM 847 C CA . PHE B 1 14 ? -6.707 9.641 -3.908 1 43.03 14 PHE B CA 1
ATOM 848 C C . PHE B 1 14 ? -6.426 10.227 -5.289 1 43.03 14 PHE B C 1
ATOM 850 O O . PHE B 1 14 ? -7.273 10.148 -6.18 1 43.03 14 PHE B O 1
ATOM 857 N N . VAL B 1 15 ? -5.949 11.516 -5.121 1 42.91 15 VAL B N 1
ATOM 858 C CA . VAL B 1 15 ? -5.441 12.344 -6.211 1 42.91 15 VAL B CA 1
ATOM 859 C C . VAL B 1 15 ? -4.301 11.617 -6.922 1 42.91 15 VAL B C 1
ATOM 861 O O . VAL B 1 15 ? -3.359 11.148 -6.281 1 42.91 15 VAL B O 1
ATOM 864 N N . GLU B 1 16 ? -4.715 11.109 -7.762 1 47.66 16 GLU B N 1
ATOM 865 C CA . GLU B 1 16 ? -3.74 10.617 -8.734 1 47.66 16 GLU B CA 1
ATOM 866 C C . GLU B 1 16 ? -2.484 11.484 -8.734 1 47.66 16 GLU B C 1
ATOM 868 O O . GLU B 1 16 ? -2.484 12.586 -9.289 1 47.66 16 GLU B O 1
ATOM 873 N N . TRP B 1 17 ? -1.859 11.641 -7.48 1 49.06 17 TRP B N 1
ATOM 874 C CA . TRP B 1 17 ? -0.577 12.289 -7.715 1 49.06 17 TRP B CA 1
ATOM 875 C C . TRP B 1 17 ? 0.043 11.82 -9.023 1 49.06 17 TRP B C 1
ATOM 877 O O . TRP B 1 17 ? 0.061 10.617 -9.312 1 49.06 17 TRP B O 1
ATOM 887 N N . PRO B 1 18 ? 0.04 12.758 -9.922 1 46.84 18 PRO B N 1
ATOM 888 C CA . PRO B 1 18 ? 0.64 12.297 -11.18 1 46.84 18 PRO B CA 1
ATOM 889 C C . PRO B 1 18 ? 1.766 11.289 -10.961 1 46.84 18 PRO B C 1
ATOM 891 O O . PRO B 1 18 ? 2.465 11.352 -9.945 1 46.84 18 PRO B O 1
ATOM 894 N N . LEU B 1 19 ? 1.393 10.148 -11.281 1 48.38 19 LEU B N 1
ATOM 895 C CA . LEU B 1 19 ? 2.543 9.266 -11.422 1 48.38 19 LEU B CA 1
ATOM 896 C C . LEU B 1 19 ? 3.82 10.07 -11.648 1 48.38 19 LEU B C 1
ATOM 898 O O . LEU B 1 19 ? 3.998 10.68 -12.703 1 48.38 19 LEU B O 1
ATOM 902 N N . ARG B 1 20 ? 4.059 11.031 -10.633 1 48.59 20 ARG B N 1
ATOM 903 C CA . ARG B 1 20 ? 5.234 11.867 -10.852 1 48.59 20 ARG B CA 1
ATOM 904 C C . ARG B 1 20 ? 6.32 11.102 -11.609 1 48.59 20 ARG B C 1
ATOM 906 O O . ARG B 1 20 ? 6.277 9.875 -11.688 1 48.59 20 ARG B O 1
ATOM 913 N N . SER B 1 21 ? 7.5 11.875 -11.789 1 50.62 21 SER B N 1
ATOM 914 C CA . SER B 1 21 ? 8.758 11.594 -12.477 1 50.62 21 SER B CA 1
ATOM 915 C C . SER B 1 21 ? 9.297 10.219 -12.109 1 50.62 21 SER B C 1
ATOM 917 O O . SER B 1 21 ? 8.992 9.695 -11.031 1 50.62 21 SER B O 1
ATOM 919 N N . PRO B 1 22 ? 9.875 9.516 -12.93 1 59.91 22 PRO B N 1
ATOM 920 C CA . PRO B 1 22 ? 10.586 8.25 -12.758 1 59.91 22 PRO B CA 1
ATOM 921 C C . PRO B 1 22 ? 11.391 8.195 -11.453 1 59.91 22 PRO B C 1
ATOM 923 O O . PRO B 1 22 ? 11.859 7.121 -11.062 1 59.91 22 PRO B O 1
ATOM 926 N N . ASP B 1 23 ? 11.297 9.344 -10.617 1 68.62 23 ASP B N 1
ATOM 927 C CA . ASP B 1 23 ? 12.086 9.289 -9.391 1 68.62 23 ASP B CA 1
ATOM 928 C C . ASP B 1 23 ? 11.289 8.664 -8.25 1 68.62 23 ASP B C 1
ATOM 930 O O . ASP B 1 23 ? 10.164 9.086 -7.969 1 68.62 23 ASP B O 1
ATOM 934 N N . LEU B 1 24 ? 11.758 7.684 -7.707 1 80.38 24 LEU B N 1
ATOM 935 C CA . LEU B 1 24 ? 11.195 6.98 -6.559 1 80.38 24 LEU B CA 1
ATOM 936 C C . LEU B 1 24 ? 11.164 7.891 -5.332 1 80.38 24 LEU B C 1
ATOM 938 O O . LEU B 1 24 ? 12.18 8.461 -4.949 1 80.38 24 LEU B O 1
ATOM 942 N N . THR B 1 25 ? 10.008 8.18 -4.762 1 87.75 25 THR B N 1
ATOM 943 C CA . THR B 1 25 ? 9.844 8.961 -3.541 1 87.75 25 THR B CA 1
ATOM 944 C C . THR B 1 25 ? 9.883 8.055 -2.312 1 87.75 25 THR B C 1
ATOM 946 O O . THR B 1 25 ? 9.766 6.836 -2.43 1 87.75 25 THR B O 1
ATOM 949 N N . PRO B 1 26 ? 10.07 8.68 -1.167 1 91.38 26 PRO B N 1
ATOM 950 C CA . PRO B 1 26 ? 10.031 7.887 0.064 1 91.38 26 PRO B CA 1
ATOM 951 C C . PRO B 1 26 ? 8.734 7.102 0.224 1 91.38 26 PRO B C 1
ATOM 953 O O . PRO B 1 26 ? 8.742 5.98 0.732 1 91.38 26 PRO B O 1
ATOM 956 N N . LEU B 1 27 ? 7.707 7.656 -0.246 1 89.25 27 LEU B N 1
ATOM 957 C CA . LEU B 1 27 ? 6.43 6.957 -0.167 1 89.25 27 LEU B CA 1
ATOM 958 C C . LEU B 1 27 ? 6.395 5.773 -1.131 1 89.25 27 LEU B C 1
ATOM 960 O O . LEU B 1 27 ? 5.848 4.719 -0.807 1 89.25 27 LEU B O 1
ATOM 964 N N . ASP B 1 28 ? 6.996 6.043 -2.359 1 84.5 28 ASP B N 1
ATOM 965 C CA . ASP B 1 28 ? 7.121 4.938 -3.305 1 84.5 28 ASP B CA 1
ATOM 966 C C . ASP B 1 28 ? 7.922 3.787 -2.699 1 84.5 28 ASP B C 1
ATOM 968 O O . ASP B 1 28 ? 7.555 2.619 -2.857 1 84.5 28 ASP B O 1
ATOM 972 N N . PHE B 1 29 ? 8.961 4.156 -2.059 1 89.56 29 PHE B N 1
ATOM 973 C CA . PHE B 1 29 ? 9.805 3.148 -1.432 1 89.56 29 PHE B CA 1
ATOM 974 C C . PHE B 1 29 ? 9.047 2.404 -0.341 1 89.56 29 PHE B C 1
ATOM 976 O O . PHE B 1 29 ? 9.086 1.173 -0.279 1 89.56 29 PHE B O 1
ATOM 983 N N . LEU B 1 30 ? 8.312 3.098 0.548 1 92.25 30 LEU B N 1
ATOM 984 C CA . LEU B 1 30 ? 7.566 2.492 1.648 1 92.25 30 LEU B CA 1
ATOM 985 C C . LEU B 1 30 ? 6.562 1.473 1.129 1 92.25 30 LEU B C 1
ATOM 987 O O . LEU B 1 30 ? 6.562 0.317 1.559 1 92.25 30 LEU B O 1
ATOM 991 N N . TRP B 1 31 ? 5.824 1.918 0.132 1 90.06 31 TRP B N 1
ATOM 992 C CA . TRP B 1 31 ? 4.746 1.048 -0.329 1 90.06 31 TRP B CA 1
ATOM 993 C C . TRP B 1 31 ? 5.297 -0.09 -1.184 1 90.06 31 TRP B C 1
ATOM 995 O O . TRP B 1 31 ? 4.773 -1.207 -1.151 1 90.06 31 TRP B O 1
ATOM 1005 N N . GLY B 1 32 ? 6.355 0.214 -1.896 1 87.31 32 GLY B N 1
ATOM 1006 C CA . GLY B 1 32 ? 7.035 -0.861 -2.6 1 87.31 32 GLY B CA 1
ATOM 1007 C C . GLY B 1 32 ? 7.59 -1.926 -1.672 1 87.31 32 GLY B C 1
ATOM 1008 O O . GLY B 1 32 ? 7.473 -3.121 -1.95 1 87.31 32 GLY B O 1
ATOM 1009 N N . HIS B 1 33 ? 8.141 -1.443 -0.625 1 90.69 33 HIS B N 1
ATOM 1010 C CA . HIS B 1 33 ? 8.719 -2.346 0.364 1 90.69 33 HIS B CA 1
ATOM 1011 C C . HIS B 1 33 ? 7.641 -3.189 1.037 1 90.69 33 HIS B C 1
ATOM 1013 O O . HIS B 1 33 ? 7.773 -4.414 1.13 1 90.69 33 HIS B O 1
ATOM 1019 N N . ILE B 1 34 ? 6.578 -2.578 1.476 1 92.19 34 ILE B N 1
ATOM 1020 C CA . ILE B 1 34 ? 5.484 -3.273 2.145 1 92.19 34 ILE B CA 1
ATOM 1021 C C . ILE B 1 34 ? 4.863 -4.293 1.19 1 92.19 34 ILE B C 1
ATOM 1023 O O . ILE B 1 34 ? 4.668 -5.453 1.555 1 92.19 34 ILE B O 1
ATOM 1027 N N . LYS B 1 35 ? 4.59 -3.857 -0.061 1 89.69 35 LYS B N 1
ATOM 1028 C CA . LYS B 1 35 ? 3.998 -4.754 -1.049 1 89.69 35 LYS B CA 1
ATOM 1029 C C . LYS B 1 35 ? 4.945 -5.902 -1.389 1 89.69 35 LYS B C 1
ATOM 1031 O O . LYS B 1 35 ? 4.508 -7.027 -1.636 1 89.69 35 LYS B O 1
ATOM 1036 N N . GLY B 1 36 ? 6.219 -5.539 -1.387 1 87.75 36 GLY B N 1
ATOM 1037 C CA . GLY B 1 36 ? 7.203 -6.582 -1.629 1 87.75 36 GLY B CA 1
ATOM 1038 C C . GLY B 1 36 ? 7.137 -7.711 -0.617 1 87.75 36 GLY B C 1
ATOM 1039 O O . GLY B 1 36 ? 7.227 -8.883 -0.981 1 87.75 36 GLY B O 1
ATOM 1040 N N . GLN B 1 37 ? 6.957 -7.371 0.595 1 88.44 37 GLN B N 1
ATOM 1041 C CA . GLN B 1 37 ? 6.852 -8.383 1.643 1 88.44 37 GLN B CA 1
ATOM 1042 C C . GLN B 1 37 ? 5.527 -9.133 1.549 1 88.44 37 GLN B C 1
ATOM 1044 O O . GLN B 1 37 ? 5.48 -10.352 1.747 1 88.44 37 GLN B O 1
ATOM 1049 N N . VAL B 1 38 ? 4.488 -8.453 1.209 1 87.69 38 VAL B N 1
ATOM 1050 C CA . VAL B 1 38 ? 3.154 -9.039 1.155 1 87.69 38 VAL B CA 1
ATOM 1051 C C . VAL B 1 38 ? 3.064 -10.008 -0.023 1 87.69 38 VAL B C 1
ATOM 1053 O O . VAL B 1 38 ? 2.465 -11.078 0.09 1 87.69 38 VAL B O 1
ATOM 1056 N N . TYR B 1 39 ? 3.789 -9.633 -1.127 1 83.88 39 TYR B N 1
ATOM 1057 C CA . TYR B 1 39 ? 3.635 -10.406 -2.352 1 83.88 39 TYR B CA 1
ATOM 1058 C C . TYR B 1 39 ? 4.75 -11.438 -2.486 1 83.88 39 TYR B C 1
ATOM 1060 O O . TYR B 1 39 ? 4.836 -12.141 -3.496 1 83.88 39 TYR B O 1
ATOM 1068 N N . ALA B 1 40 ? 5.652 -11.406 -1.549 1 85.25 40 ALA B N 1
ATOM 1069 C CA . ALA B 1 40 ? 6.727 -12.391 -1.646 1 85.25 40 ALA B CA 1
ATOM 1070 C C . ALA B 1 40 ? 6.172 -13.789 -1.873 1 85.25 40 ALA B C 1
ATOM 1072 O O . ALA B 1 40 ? 6.746 -14.578 -2.629 1 85.25 40 ALA B O 1
ATOM 1073 N N . THR B 1 41 ? 5.09 -14.125 -1.221 1 83.44 41 THR B N 1
ATOM 1074 C CA . THR B 1 41 ? 4.242 -15.297 -1.42 1 83.44 41 THR B CA 1
ATOM 1075 C C . THR B 1 41 ? 2.77 -14.938 -1.26 1 83.44 41 THR B C 1
ATOM 1077 O O . THR B 1 41 ? 2.443 -13.828 -0.817 1 83.44 41 THR B O 1
ATOM 1080 N N . LEU B 1 42 ? 1.925 -15.781 -1.754 1 84.12 42 LEU B N 1
ATOM 1081 C CA . LEU B 1 42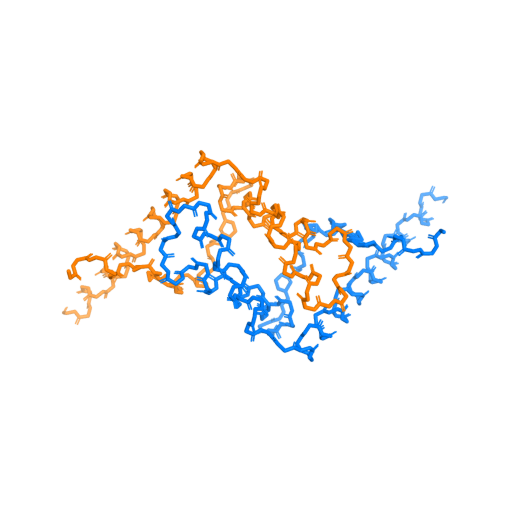 ? 0.5 -15.523 -1.583 1 84.12 42 LEU B CA 1
ATOM 1082 C C . LEU B 1 42 ? 0.108 -15.586 -0.11 1 84.12 42 LEU B C 1
ATOM 1084 O O . LEU B 1 42 ? 0.36 -16.594 0.561 1 84.12 42 LEU B O 1
ATOM 1088 N N . PRO B 1 43 ? -0.381 -14.438 0.345 1 90.12 43 PRO B N 1
ATOM 1089 C CA . PRO B 1 43 ? -0.875 -14.539 1.721 1 90.12 43 PRO B CA 1
ATOM 1090 C C . PRO B 1 43 ? -1.972 -15.594 1.877 1 90.12 43 PRO B C 1
ATOM 1092 O O . PRO B 1 43 ? -2.895 -15.648 1.061 1 90.12 43 PRO B O 1
ATOM 1095 N N . THR B 1 44 ? -2 -16.359 3.033 1 91.75 44 THR B N 1
ATOM 1096 C CA . THR B 1 44 ? -2.881 -17.516 3.131 1 91.75 44 THR B CA 1
ATOM 1097 C C . THR B 1 44 ? -3.955 -17.297 4.191 1 91.75 44 THR B C 1
ATOM 1099 O O . THR B 1 44 ? -5.047 -17.859 4.105 1 91.75 44 THR B O 1
ATOM 1102 N N . THR B 1 45 ? -3.627 -16.594 5.289 1 95.56 45 THR B N 1
ATOM 1103 C CA . THR B 1 45 ? -4.566 -16.234 6.344 1 95.56 45 THR B CA 1
ATOM 1104 C C . THR B 1 45 ? -4.391 -14.781 6.758 1 95.56 45 THR B C 1
ATOM 1106 O O . THR B 1 45 ? -3.398 -14.148 6.398 1 95.56 45 THR B O 1
ATOM 1109 N N . LEU B 1 46 ? -5.328 -14.406 7.465 1 96.19 46 LEU B N 1
ATOM 1110 C CA . LEU B 1 46 ? -5.215 -13.047 7.984 1 96.19 46 LEU B CA 1
ATOM 1111 C C . LEU B 1 46 ? -4.023 -12.922 8.93 1 96.19 46 LEU B C 1
ATOM 1113 O O . LEU B 1 46 ? -3.357 -11.883 8.961 1 96.19 46 LEU B O 1
ATOM 1117 N N . GLN B 1 47 ? -3.791 -13.953 9.688 1 96.5 47 GLN B N 1
ATOM 1118 C CA . GLN B 1 47 ? -2.631 -13.961 10.578 1 96.5 47 GLN B CA 1
ATOM 1119 C C . GLN B 1 47 ? -1.33 -13.898 9.781 1 96.5 47 GLN B C 1
ATOM 1121 O O . GLN B 1 47 ? -0.388 -13.211 10.172 1 96.5 47 GLN B O 1
ATOM 1126 N N . ASP B 1 48 ? -1.304 -14.594 8.734 1 96.31 48 ASP B N 1
ATOM 1127 C CA . ASP B 1 48 ? -0.147 -14.57 7.848 1 96.31 48 ASP B CA 1
ATOM 1128 C C . ASP B 1 48 ? 0.077 -13.172 7.273 1 96.31 48 ASP B C 1
ATOM 1130 O O . ASP B 1 48 ? 1.204 -12.672 7.266 1 96.31 48 ASP B O 1
ATOM 1134 N N . LEU B 1 49 ? -0.993 -12.516 6.789 1 95.69 49 LEU B N 1
ATOM 1135 C CA . LEU B 1 49 ? -0.913 -11.156 6.266 1 95.69 49 LEU B CA 1
ATOM 1136 C C . LEU B 1 49 ? -0.423 -10.195 7.34 1 95.69 49 LEU B C 1
ATOM 1138 O O . LEU B 1 49 ? 0.458 -9.367 7.082 1 95.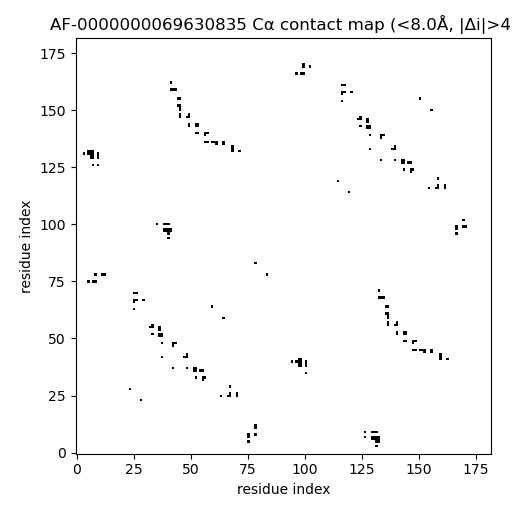69 49 LEU B O 1
ATOM 1142 N N . ARG B 1 50 ? -0.983 -10.344 8.523 1 96.06 50 ARG B N 1
ATOM 1143 C CA . ARG B 1 50 ? -0.58 -9.516 9.656 1 96.06 50 ARG B CA 1
ATOM 1144 C C . ARG B 1 50 ? 0.916 -9.641 9.922 1 96.06 50 ARG B C 1
ATOM 1146 O O . ARG B 1 50 ? 1.604 -8.641 10.125 1 96.06 50 ARG B O 1
ATOM 1153 N N . ARG B 1 51 ? 1.334 -10.844 9.984 1 96.25 51 ARG B N 1
ATOM 1154 C CA . ARG B 1 51 ? 2.75 -11.094 10.227 1 96.25 51 ARG B CA 1
ATOM 1155 C C . ARG B 1 51 ? 3.619 -10.445 9.156 1 96.25 51 ARG B C 1
ATOM 1157 O O . ARG B 1 51 ? 4.637 -9.828 9.469 1 96.25 51 ARG B O 1
ATOM 1164 N N . ARG B 1 52 ? 3.254 -10.531 7.984 1 94.56 52 ARG B N 1
ATOM 1165 C CA . ARG B 1 52 ? 4.027 -9.969 6.883 1 94.56 52 ARG B CA 1
ATOM 1166 C C . ARG B 1 52 ? 4.07 -8.445 6.969 1 94.56 52 ARG B C 1
ATOM 1168 O O . ARG B 1 52 ? 5.113 -7.832 6.719 1 94.56 52 ARG B O 1
ATOM 1175 N N . LEU B 1 53 ? 2.953 -7.863 7.25 1 95.69 53 LEU B N 1
ATOM 1176 C CA . LEU B 1 53 ? 2.906 -6.414 7.418 1 95.69 53 LEU B CA 1
ATOM 1177 C C . LEU B 1 53 ? 3.777 -5.973 8.586 1 95.69 53 LEU B C 1
ATOM 1179 O O . LEU B 1 53 ? 4.492 -4.973 8.492 1 95.69 53 LEU B O 1
ATOM 1183 N N . THR B 1 54 ? 3.742 -6.75 9.633 1 95.75 54 THR B N 1
ATOM 1184 C CA . THR B 1 54 ? 4.555 -6.449 10.805 1 95.75 54 THR B CA 1
ATOM 1185 C C . THR B 1 54 ? 6.039 -6.613 10.492 1 95.75 54 THR B C 1
ATOM 1187 O O . THR B 1 54 ? 6.855 -5.773 10.867 1 95.75 54 THR B O 1
ATOM 1190 N N . ASP B 1 55 ? 6.34 -7.648 9.773 1 95.25 55 ASP B N 1
ATOM 1191 C CA . ASP B 1 55 ? 7.719 -7.879 9.359 1 95.25 55 ASP B CA 1
ATOM 1192 C C . ASP B 1 55 ? 8.227 -6.742 8.469 1 95.25 55 ASP B C 1
ATOM 1194 O O . ASP B 1 55 ? 9.375 -6.328 8.586 1 95.25 55 ASP B O 1
ATOM 1198 N N . ALA B 1 56 ? 7.398 -6.262 7.605 1 93.62 56 ALA B N 1
ATOM 1199 C CA . ALA B 1 56 ? 7.754 -5.137 6.746 1 93.62 56 ALA B CA 1
ATOM 1200 C C . ALA B 1 56 ? 8.102 -3.9 7.574 1 93.62 56 ALA B C 1
ATOM 1202 O O . ALA B 1 56 ? 9.078 -3.205 7.281 1 93.62 56 ALA B O 1
ATOM 1203 N N . CYS B 1 57 ? 7.332 -3.656 8.586 1 94.12 57 CYS B N 1
ATOM 1204 C CA . CYS B 1 57 ? 7.59 -2.52 9.461 1 94.12 57 CYS B CA 1
ATOM 1205 C C . CYS B 1 57 ? 8.906 -2.695 10.211 1 94.12 57 CYS B C 1
ATOM 1207 O O . CYS B 1 57 ? 9.664 -1.737 10.383 1 94.12 57 CYS B O 1
ATOM 1209 N N . ASP B 1 58 ? 9.125 -3.959 10.602 1 94.12 58 ASP B N 1
ATOM 1210 C CA . ASP B 1 58 ? 10.305 -4.246 11.406 1 94.12 58 ASP B CA 1
ATOM 1211 C C . ASP B 1 58 ? 11.586 -4.027 10.594 1 94.12 58 ASP B C 1
ATOM 1213 O O . ASP B 1 58 ? 12.656 -3.803 11.164 1 94.12 58 ASP B O 1
ATOM 1217 N N . SER B 1 59 ? 11.406 -4.066 9.398 1 94.62 59 SER B N 1
ATOM 1218 C CA . SER B 1 59 ? 12.578 -3.936 8.547 1 94.62 59 SER B CA 1
ATOM 1219 C C . SER B 1 59 ? 12.828 -2.48 8.164 1 94.62 59 SER B C 1
ATOM 1221 O O . SER B 1 59 ? 13.812 -2.166 7.496 1 94.62 59 SER B O 1
ATOM 1223 N N . LEU B 1 60 ? 12.016 -1.528 8.539 1 95.81 60 LEU B N 1
ATOM 1224 C CA . LEU B 1 60 ? 12.188 -0.101 8.289 1 95.81 60 LEU B CA 1
ATOM 1225 C C . LEU B 1 60 ? 13.062 0.536 9.367 1 95.81 60 LEU B C 1
ATOM 1227 O O . LEU B 1 60 ? 13.031 0.125 10.531 1 95.81 60 LEU B O 1
ATOM 1231 N N . THR B 1 61 ? 13.781 1.634 8.961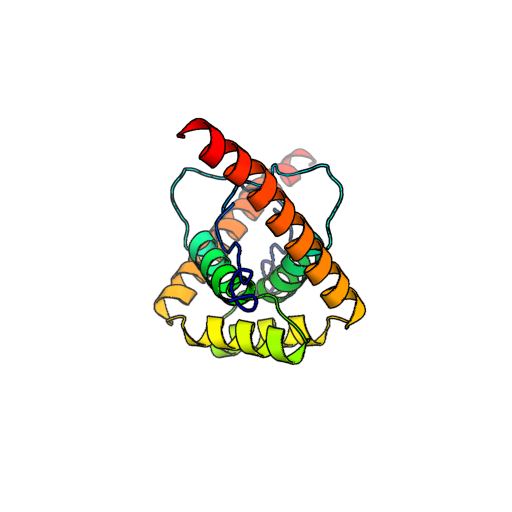 1 95.88 61 THR B N 1
ATOM 1232 C CA . THR B 1 61 ? 14.562 2.408 9.922 1 95.88 61 THR B CA 1
ATOM 1233 C C . THR B 1 61 ? 13.836 3.697 10.297 1 95.88 61 THR B C 1
ATOM 1235 O O . THR B 1 61 ? 12.977 4.172 9.547 1 95.88 61 THR B O 1
ATOM 1238 N N . PRO B 1 62 ? 14.164 4.305 11.445 1 95.5 62 PRO B N 1
ATOM 1239 C CA . PRO B 1 62 ? 13.555 5.582 11.812 1 95.5 62 PRO B CA 1
ATOM 1240 C C . PRO B 1 62 ? 13.789 6.672 10.773 1 95.5 62 PRO B C 1
ATOM 1242 O O . PRO B 1 62 ? 12.914 7.52 10.555 1 95.5 62 PRO B O 1
ATOM 1245 N N . THR B 1 63 ? 14.938 6.617 10.156 1 96.62 63 THR B N 1
ATOM 1246 C CA . THR B 1 63 ? 15.25 7.605 9.133 1 96.62 63 THR B CA 1
ATOM 1247 C C . THR B 1 63 ? 14.297 7.465 7.945 1 96.62 63 THR B C 1
ATOM 1249 O O . THR B 1 63 ? 13.812 8.461 7.406 1 96.62 63 THR B O 1
ATOM 1252 N N . MET B 1 64 ? 14 6.238 7.578 1 95.44 64 MET B N 1
ATOM 1253 C CA . MET B 1 64 ? 13.07 5.984 6.484 1 95.44 64 MET B CA 1
ATOM 1254 C C . MET B 1 64 ? 11.68 6.508 6.816 1 95.44 64 MET B C 1
ATOM 1256 O O . MET B 1 64 ? 11.023 7.129 5.98 1 95.44 64 MET B O 1
ATOM 1260 N N . LEU B 1 65 ? 11.273 6.27 7.973 1 95.56 65 LEU B N 1
ATOM 1261 C CA . LEU B 1 65 ? 9.961 6.762 8.375 1 95.56 65 LEU B CA 1
ATOM 1262 C C . LEU B 1 65 ? 9.93 8.289 8.375 1 95.56 65 LEU B C 1
ATOM 1264 O O . LEU B 1 65 ? 8.93 8.883 7.969 1 95.56 65 LEU B O 1
ATOM 1268 N N . HIS B 1 66 ? 11.023 8.891 8.867 1 95.62 66 HIS B N 1
ATOM 1269 C CA . HIS B 1 66 ? 11.094 10.352 8.891 1 95.62 66 HIS B CA 1
ATOM 1270 C C . HIS B 1 66 ? 10.945 10.938 7.492 1 95.62 66 HIS B C 1
ATOM 1272 O O . HIS B 1 66 ? 10.258 11.945 7.309 1 95.62 66 HIS B O 1
ATOM 1278 N N . ASN B 1 67 ? 11.578 10.289 6.582 1 95.31 67 ASN B N 1
ATOM 1279 C CA . ASN B 1 67 ? 11.477 10.758 5.203 1 95.31 67 ASN B CA 1
ATOM 1280 C C . ASN B 1 67 ? 10.055 10.648 4.676 1 95.31 67 ASN B C 1
ATOM 1282 O O . ASN B 1 67 ? 9.586 11.523 3.943 1 95.31 67 ASN B O 1
ATOM 1286 N N . VAL B 1 68 ? 9.445 9.617 5.004 1 91.69 68 VAL B N 1
ATOM 1287 C CA . VAL B 1 68 ? 8.055 9.406 4.617 1 91.69 68 VAL B CA 1
ATOM 1288 C C . VAL B 1 68 ? 7.176 10.484 5.246 1 91.69 68 VAL B C 1
ATOM 1290 O O . VAL B 1 68 ? 6.336 11.086 4.57 1 91.69 68 VAL B O 1
ATOM 1293 N N . GLN B 1 69 ? 7.398 10.758 6.504 1 91.44 69 GLN B N 1
ATOM 1294 C CA . GLN B 1 69 ? 6.645 11.789 7.211 1 91.44 69 GLN B CA 1
ATOM 1295 C C . GLN B 1 69 ? 6.793 13.148 6.527 1 91.44 69 GLN B C 1
ATOM 1297 O O . GLN B 1 69 ? 5.812 13.875 6.367 1 91.44 69 GLN B O 1
ATOM 1302 N N . ARG B 1 70 ? 7.949 13.406 6.211 1 92.25 70 ARG B N 1
ATOM 1303 C CA . ARG B 1 70 ? 8.227 14.68 5.559 1 92.25 70 ARG B CA 1
ATOM 1304 C C . ARG B 1 70 ? 7.477 14.797 4.234 1 92.25 70 ARG B C 1
ATOM 1306 O O . ARG B 1 70 ? 6.918 15.844 3.916 1 92.25 70 ARG B O 1
ATOM 1313 N N . GLU B 1 71 ? 7.52 13.68 3.508 1 88.12 71 GLU B N 1
ATOM 1314 C CA . GLU B 1 71 ? 6.812 13.703 2.23 1 88.12 71 GLU B CA 1
ATOM 1315 C C . GLU B 1 71 ? 5.312 13.898 2.434 1 88.12 71 GLU B C 1
ATOM 1317 O O . GLU B 1 71 ? 4.68 14.664 1.707 1 88.12 71 GLU B O 1
ATOM 1322 N N . ILE B 1 72 ? 4.742 13.18 3.355 1 85.38 72 ILE B N 1
ATOM 1323 C CA . ILE B 1 72 ? 3.316 13.312 3.625 1 85.38 72 ILE B CA 1
ATOM 1324 C C . ILE B 1 72 ? 2.99 14.758 4 1 85.38 72 ILE B C 1
ATOM 1326 O O . ILE B 1 72 ? 2.033 15.336 3.482 1 85.38 72 ILE B O 1
ATOM 1330 N N . GLN B 1 73 ? 3.742 15.312 4.859 1 86.38 73 GLN B N 1
ATOM 1331 C CA . GLN B 1 73 ? 3.512 16.688 5.297 1 86.38 73 GLN B CA 1
ATOM 1332 C C . GLN B 1 73 ? 3.592 17.656 4.125 1 86.38 73 GLN B C 1
ATOM 1334 O O . GLN B 1 73 ? 2.768 18.578 4.008 1 86.38 73 GLN B O 1
ATOM 1339 N N . SER B 1 74 ? 4.625 17.453 3.328 1 85.44 74 SER B N 1
ATOM 1340 C CA . SER B 1 74 ? 4.801 18.312 2.166 1 85.44 74 SER B CA 1
ATOM 1341 C C . SER B 1 74 ? 3.58 18.25 1.249 1 85.44 74 SER B C 1
ATOM 1343 O O . SER B 1 74 ? 3.107 19.297 0.775 1 85.44 74 SER B O 1
ATOM 1345 N N . ARG B 1 75 ? 3.072 17.094 1.017 1 81.19 75 ARG B N 1
ATOM 1346 C CA . ARG B 1 75 ? 1.93 16.906 0.129 1 81.19 75 ARG B CA 1
ATOM 1347 C C . ARG B 1 75 ? 0.665 17.516 0.728 1 81.19 75 ARG B C 1
ATOM 1349 O O . ARG B 1 75 ? -0.152 18.094 0.01 1 81.19 75 ARG B O 1
ATOM 1356 N N . VAL B 1 76 ? 0.504 17.344 1.954 1 79.62 76 VAL B N 1
ATOM 1357 C CA . VAL B 1 76 ? -0.646 17.922 2.637 1 79.62 76 VAL B CA 1
ATOM 1358 C C . VAL B 1 76 ? -0.592 19.438 2.537 1 79.62 76 VAL B C 1
ATOM 1360 O O . VAL B 1 76 ? -1.608 20.094 2.277 1 79.62 76 VAL B O 1
ATOM 1363 N N . GLN B 1 77 ? 0.481 19.984 2.729 1 82.38 77 GLN B N 1
ATOM 1364 C CA . GLN B 1 77 ? 0.652 21.438 2.662 1 82.38 77 GLN B CA 1
ATOM 1365 C C . GLN B 1 77 ? 0.354 21.953 1.261 1 82.38 77 GLN B C 1
ATOM 1367 O O . GLN B 1 77 ? -0.258 23.016 1.106 1 82.38 77 GLN B O 1
ATOM 1372 N N . MET B 1 78 ? 0.777 21.156 0.296 1 81 78 MET B N 1
ATOM 1373 C CA . MET B 1 78 ? 0.525 21.531 -1.094 1 81 78 MET B CA 1
ATOM 1374 C C . MET B 1 78 ? -0.968 21.5 -1.401 1 81 78 MET B C 1
ATOM 1376 O O . MET B 1 78 ? -1.472 22.375 -2.121 1 81 78 MET B O 1
ATOM 1380 N N . CYS B 1 79 ? -1.643 20.516 -0.928 1 75.62 79 CYS B N 1
ATOM 1381 C CA . CYS B 1 79 ? -3.08 20.391 -1.136 1 75.62 79 CYS B CA 1
ATOM 1382 C C . CYS B 1 79 ? -3.828 21.562 -0.501 1 75.62 79 CYS B C 1
ATOM 1384 O O . CYS B 1 79 ? -4.789 22.062 -1.076 1 75.62 79 CYS B O 1
ATOM 1386 N N . ILE B 1 80 ? -3.447 21.906 0.66 1 74.62 80 ILE B N 1
ATOM 1387 C CA . ILE B 1 80 ? -4.09 23.016 1.366 1 74.62 80 ILE B CA 1
ATOM 1388 C C . ILE B 1 80 ? -3.881 24.312 0.593 1 74.62 80 ILE B C 1
ATOM 1390 O O . ILE B 1 80 ? -4.801 25.125 0.469 1 74.62 80 ILE B O 1
ATOM 1394 N N . ALA B 1 81 ? -2.717 24.438 0.111 1 75.94 81 ALA B N 1
ATOM 1395 C CA . ALA B 1 81 ? -2.369 25.672 -0.604 1 75.94 81 ALA B CA 1
ATOM 1396 C C . ALA B 1 81 ? -3.16 25.781 -1.904 1 75.94 81 ALA B C 1
ATOM 1398 O O . ALA B 1 81 ? -3.525 26.891 -2.316 1 75.94 81 ALA B O 1
ATOM 1399 N N . THR B 1 82 ? -3.453 24.594 -2.588 1 71.06 82 THR B N 1
ATOM 1400 C CA . THR B 1 82 ? -4.18 24.594 -3.854 1 71.06 82 THR B CA 1
ATOM 1401 C C . THR B 1 82 ? -5.68 24.734 -3.617 1 71.06 82 THR B C 1
ATOM 1403 O O . THR B 1 82 ? -6.387 25.344 -4.43 1 71.06 82 THR B O 1
ATOM 1406 N N . ASP B 1 83 ? -6.234 23.844 -2.762 1 62.84 83 ASP B N 1
ATOM 1407 C CA . ASP B 1 83 ? -7.652 23.953 -2.43 1 62.84 83 ASP B CA 1
ATOM 1408 C C . ASP B 1 83 ? -7.973 25.312 -1.83 1 62.84 83 ASP B C 1
ATOM 1410 O O . ASP B 1 83 ? -9.078 25.828 -2.006 1 62.84 83 ASP B O 1
ATOM 1414 N N . GLY B 1 84 ? -7.113 25.766 -0.919 1 54.91 84 GLY B N 1
ATOM 1415 C CA . GLY B 1 84 ? -7.367 27.125 -0.478 1 54.91 84 GLY B CA 1
ATOM 1416 C C . GLY B 1 84 ? -7.543 28.109 -1.626 1 54.91 84 GLY B C 1
ATOM 1417 O O . GLY B 1 84 ? -8.273 29.094 -1.504 1 54.91 84 GLY B O 1
ATOM 1418 N N . GLU B 1 85 ? -6.738 27.812 -2.625 1 53.16 85 GLU B N 1
ATOM 1419 C CA . GLU B 1 85 ? -6.895 28.75 -3.74 1 53.16 85 GLU B CA 1
ATOM 1420 C C . GLU B 1 85 ? -8.273 28.609 -4.387 1 53.16 85 GLU B C 1
ATOM 1422 O O . GLU B 1 85 ? -8.766 29.547 -5.012 1 53.16 85 GLU B O 1
ATOM 1427 N N . HIS B 1 86 ? -8.789 27.359 -4.297 1 47.78 86 HIS B N 1
ATOM 1428 C CA . HIS B 1 86 ? -10.102 27.297 -4.93 1 47.78 86 HIS B CA 1
ATOM 1429 C C . HIS B 1 86 ? -11.164 27.953 -4.055 1 47.78 86 HIS B C 1
ATOM 1431 O O . HIS B 1 86 ? -12.242 28.312 -4.543 1 47.78 86 HIS B O 1
ATOM 1437 N N . PHE B 1 87 ? -11.031 27.922 -2.785 1 44 87 PHE B N 1
ATOM 1438 C CA . PHE B 1 87 ? -12.039 28.609 -1.987 1 44 87 PHE B CA 1
ATOM 1439 C C . PHE B 1 87 ? -11.992 30.109 -2.229 1 44 87 PHE B C 1
ATOM 1441 O O . PHE B 1 87 ? -12.938 30.828 -1.891 1 44 87 PHE B O 1
ATOM 1448 N N . GLU B 1 88 ? -10.953 30.719 -2.592 1 42 88 GLU B N 1
ATOM 1449 C CA . GLU B 1 88 ? -11.008 32.156 -2.812 1 42 88 GLU B CA 1
ATOM 1450 C C . GLU B 1 88 ? -11.844 32.5 -4.043 1 42 88 GLU B C 1
ATOM 1452 O O . GLU B 1 88 ? -12.359 33.625 -4.156 1 42 88 GLU B O 1
ATOM 1457 N N . GLN B 1 89 ? -11.883 31.609 -4.895 1 39.03 89 GLN B N 1
ATOM 1458 C CA . GLN B 1 89 ? -12.594 32.125 -6.059 1 39.03 89 GLN B CA 1
ATOM 1459 C C . GLN B 1 89 ? -14.102 32.125 -5.816 1 39.03 89 GLN B C 1
ATOM 1461 O O . GLN B 1 89 ? -14.852 32.719 -6.594 1 39.03 89 GLN B O 1
ATOM 1466 N N . TYR B 1 90 ? -14.57 31.203 -4.961 1 36.16 90 TYR B N 1
ATOM 1467 C CA . TYR B 1 90 ? -16.016 31.312 -4.848 1 36.16 90 TYR B CA 1
ATOM 1468 C C . TYR B 1 90 ? -16.406 32.438 -3.912 1 36.16 90 TYR B C 1
ATOM 1470 O O . TYR B 1 90 ? -17.594 32.688 -3.693 1 36.16 90 TYR B O 1
ATOM 1478 N N . LYS B 1 91 ? -15.508 33.188 -3.395 1 31.45 91 LYS B N 1
ATOM 1479 C CA . LYS B 1 91 ? -16.016 34.375 -2.736 1 31.45 91 LYS B CA 1
ATOM 1480 C C . LYS B 1 91 ? -16.203 35.531 -3.732 1 31.45 91 LYS B C 1
ATOM 1482 O O . LYS B 1 91 ? -15.406 35.688 -4.66 1 31.45 91 LYS B O 1
#

Foldseek 3Di:
DPPVVDDCCPPCCCPPPPVDDVD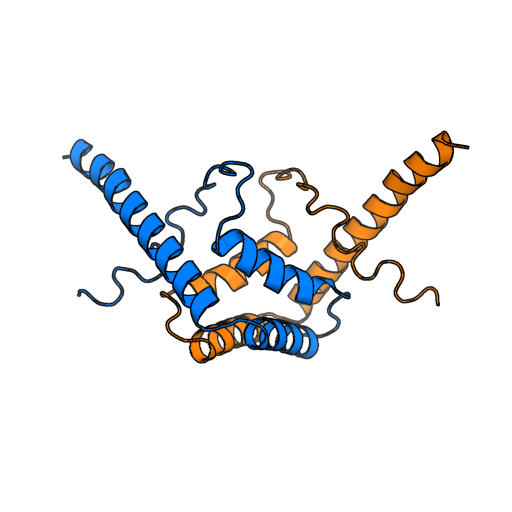QALVNVLVVQLVCQPVVDPQDDPVSNVVSNVVSVVVDDPVSVVRVVVVSVVVSVVSCVVVVVVVVVVD/DVPCVVVPCPPCPCPPPPVDDPDQALVNVLVVQLVCQPVVDPQDDPVSNVVSNVVSVVVDDPVSVVRVVVVSVVVSVVSCVVVVVVVVVVD

Nearest PDB structures (foldseek):
  3nm9-assembly1_M  TM=4.924E-01  e=7.964E+00  Drosophila melanogaster

Solvent-accessible surface area (backbone atoms only — not comparable to full-atom values): 10280 Å² total; per-residue (Å²): 124,82,77,58,77,47,24,30,62,54,50,81,49,86,45,73,61,62,84,62,68,98,67,80,44,56,58,52,51,53,52,50,48,43,48,47,48,47,34,55,37,74,62,83,44,66,67,52,42,32,49,32,53,41,51,38,45,68,69,55,49,72,67,58,52,49,47,30,44,51,50,52,50,52,51,41,52,50,48,50,59,53,50,52,52,52,58,55,65,76,99,125,86,74,58,72,48,44,26,56,56,53,80,51,84,42,73,60,62,83,63,66,96,66,81,44,55,58,51,50,52,51,50,48,43,48,46,48,48,26,54,35,76,64,83,44,68,65,52,43,34,50,32,52,42,52,37,45,69,71,56,51,72,66,57,52,50,47,29,44,51,50,53,50,52,52,41,52,50,48,50,59,52,52,52,52,55,57,56,66,78,101

Radius of gyration: 18.58 Å; Cα contacts (8 Å, |Δi|>4): 129; chains: 2; bounding box: 31×62×47 Å

InterPro domains:
  IPR036397 Ribonuclease H superfamily [G3DSA:3.30.420.10] (1-88)

Sequence (182 aa):
METFQNQVIGYCGFVEWPLRSPDLTPLDFLWGHIKGQVYATLPTTLQDLRRRLTDACDSLTPTMLHNVQREIQSRVQMCIATDGEHFEQYKMETFQNQVIGYCGFVEWPLRSPDLTPLDFLWGHIKGQVYATLPTTLQDLRRRLTDACDSLTPTMLHNVQREIQSRVQMCIATDGEHFEQYK

Organism: Araneus ventricosus (NCBI:txid182803)

Secondary structure (DSSP, 8-state):
--SSTTS---STT--------SPPPHHHHHHHHHHHHHSSS---SHHHHHHHHHHHHHT--HHHHHHHHHHHHHHHHHHHHHHHHHHHHT-/--SSSSTT--STT-S------SPPPHHHHHHHHHHHHHSSS---SHHHHHHHHHHHHHT--HHHHHHHHHHHHHHHHHHHHHHHHHHHHT-